Protein AF-A0A0Q5NFA7-F1 (afdb_monomer_lite)

Secondary structure (DSSP, 8-state):
---EEEEEETTEEEEEEHHHHHHHHHHHHHH-HHHHHHHHHHTSBHHHHHHHTT---TT--TT--PBP--HHHHHHHHHHIIIIIHHHHHH-SS-HHHHTTHHHHHHHHHHHS-GGGGGG---GGG-

Structure (mmCIF, N/CA/C/O backbone):
data_AF-A0A0Q5NFA7-F1
#
_entry.id   AF-A0A0Q5NFA7-F1
#
loop_
_atom_site.group_PDB
_atom_site.id
_atom_site.type_symbol
_atom_site.label_atom_id
_atom_site.label_alt_id
_atom_site.label_comp_id
_atom_site.label_asym_id
_atom_site.label_entity_id
_atom_site.label_seq_id
_atom_site.pdbx_PDB_ins_code
_atom_site.Cartn_x
_atom_site.Cartn_y
_atom_site.Cartn_z
_atom_site.occupancy
_atom_site.B_iso_or_equiv
_atom_site.auth_seq_id
_atom_site.auth_comp_id
_atom_site.auth_asym_id
_atom_site.auth_atom_id
_atom_site.pdbx_PDB_model_num
ATOM 1 N N . MET A 1 1 ? -10.967 13.392 -11.010 1.00 56.00 1 MET A N 1
ATOM 2 C CA . MET A 1 1 ? -11.517 12.079 -11.447 1.00 56.00 1 MET A CA 1
ATOM 3 C C . MET A 1 1 ? -10.893 11.088 -10.501 1.00 56.00 1 MET A C 1
ATOM 5 O O . MET A 1 1 ? -9.679 10.953 -10.562 1.00 56.00 1 MET A O 1
ATOM 9 N N . ALA A 1 2 ? -11.678 10.498 -9.599 1.00 69.81 2 ALA A N 1
ATOM 10 C CA . ALA A 1 2 ? -11.130 9.636 -8.558 1.00 69.81 2 ALA A CA 1
ATOM 11 C C . ALA A 1 2 ? -10.393 8.448 -9.192 1.00 69.81 2 ALA A C 1
ATOM 13 O O . ALA A 1 2 ? -10.935 7.765 -10.069 1.00 69.81 2 ALA A O 1
ATOM 14 N N . ARG A 1 3 ? -9.133 8.247 -8.793 1.00 83.12 3 ARG A N 1
ATOM 15 C CA . ARG A 1 3 ? -8.344 7.084 -9.209 1.00 83.12 3 ARG A CA 1
ATOM 16 C C . ARG A 1 3 ? -8.881 5.834 -8.504 1.00 83.12 3 ARG A C 1
ATOM 18 O O . ARG A 1 3 ? -9.482 5.916 -7.435 1.00 83.12 3 ARG A O 1
ATOM 25 N N . ALA A 1 4 ? -8.635 4.668 -9.092 1.00 83.12 4 ALA A N 1
ATOM 26 C CA . ALA A 1 4 ? -8.964 3.380 -8.491 1.00 83.12 4 ALA A CA 1
ATOM 27 C C . ALA A 1 4 ? -7.817 2.389 -8.695 1.00 83.12 4 ALA A C 1
ATOM 29 O O . ALA A 1 4 ? -7.071 2.484 -9.674 1.00 83.12 4 ALA A O 1
ATOM 30 N N . ILE A 1 5 ? -7.694 1.441 -7.770 1.00 81.44 5 ILE A N 1
ATOM 31 C CA . ILE A 1 5 ? -6.827 0.271 -7.894 1.00 81.44 5 ILE A CA 1
ATOM 32 C C . ILE A 1 5 ? -7.713 -0.942 -8.160 1.00 81.44 5 ILE A C 1
ATOM 34 O O . ILE A 1 5 ? -8.716 -1.143 -7.476 1.00 81.44 5 ILE A O 1
ATOM 38 N N . ILE A 1 6 ? -7.341 -1.739 -9.158 1.00 81.31 6 ILE A N 1
ATOM 39 C CA . ILE A 1 6 ? -8.081 -2.930 -9.575 1.00 81.31 6 ILE A CA 1
ATOM 40 C C . ILE A 1 6 ? -7.199 -4.147 -9.304 1.00 81.31 6 ILE A C 1
ATOM 42 O O . ILE A 1 6 ? -6.037 -4.171 -9.712 1.00 81.31 6 ILE A O 1
ATOM 46 N N . PHE A 1 7 ? -7.749 -5.129 -8.597 1.00 79.12 7 PHE A N 1
ATOM 47 C CA . PHE A 1 7 ? -7.120 -6.422 -8.350 1.00 79.12 7 PHE A CA 1
ATOM 48 C C . PHE A 1 7 ? -7.945 -7.536 -8.990 1.00 79.12 7 PHE A C 1
ATOM 50 O O . PHE A 1 7 ? -9.145 -7.622 -8.737 1.00 79.12 7 PHE A O 1
ATOM 57 N N . ASP A 1 8 ? -7.292 -8.438 -9.719 1.00 77.25 8 ASP A N 1
ATOM 58 C CA . ASP A 1 8 ? -7.951 -9.604 -10.308 1.00 77.25 8 ASP A CA 1
ATOM 59 C C . ASP A 1 8 ? -7.854 -10.799 -9.351 1.00 77.25 8 ASP A C 1
ATOM 61 O O . ASP A 1 8 ? -6.764 -11.278 -9.026 1.00 77.25 8 ASP A O 1
ATOM 65 N N . LEU A 1 9 ? -9.001 -11.302 -8.892 1.00 76.44 9 LEU A N 1
ATOM 66 C CA . LEU A 1 9 ? -9.091 -12.444 -7.985 1.00 76.44 9 LEU A CA 1
ATOM 67 C C . LEU A 1 9 ? -10.103 -13.471 -8.505 1.00 76.44 9 LEU A C 1
ATOM 69 O O . LEU A 1 9 ? -11.309 -13.276 -8.378 1.00 76.44 9 LEU A O 1
ATOM 73 N N . ASN A 1 10 ? -9.616 -14.612 -9.008 1.00 76.56 10 ASN A N 1
ATOM 74 C CA . ASN A 1 10 ? -10.450 -15.725 -9.496 1.00 76.56 10 ASN A CA 1
ATOM 75 C C . ASN A 1 10 ? -11.555 -15.261 -10.472 1.00 76.56 10 ASN A C 1
ATOM 77 O O . ASN A 1 10 ? -12.740 -15.498 -10.224 1.00 76.56 10 ASN A O 1
ATOM 81 N N . ASP A 1 11 ? -11.162 -14.567 -11.543 1.00 81.19 11 ASP A N 1
ATOM 82 C CA . ASP A 1 11 ? -12.053 -13.998 -12.570 1.00 81.19 11 ASP A CA 1
ATOM 83 C C . ASP A 1 11 ? -13.028 -12.920 -12.053 1.00 81.19 11 ASP A C 1
ATOM 85 O O . ASP A 1 11 ? -14.084 -12.682 -12.646 1.00 81.19 11 ASP A O 1
ATOM 89 N N . LYS A 1 12 ? -12.701 -12.270 -10.929 1.00 79.81 12 LYS A N 1
ATOM 90 C CA . LYS A 1 12 ? -13.428 -11.107 -10.416 1.00 79.81 12 LYS A CA 1
ATOM 91 C C . LYS A 1 12 ? -12.500 -9.925 -10.214 1.00 79.81 12 LYS A C 1
ATOM 93 O O . LYS A 1 12 ? -11.473 -10.059 -9.552 1.00 79.81 12 LYS A O 1
ATOM 98 N N . ASP A 1 13 ? -12.964 -8.769 -10.660 1.00 83.25 13 ASP A N 1
ATOM 99 C CA . ASP A 1 13 ? -12.303 -7.497 -10.417 1.00 83.25 13 ASP A CA 1
ATOM 100 C C . ASP A 1 13 ? -12.726 -6.986 -9.036 1.00 83.25 13 ASP A C 1
ATOM 102 O O . ASP A 1 13 ? -13.909 -6.746 -8.761 1.00 83.25 13 ASP A O 1
ATOM 106 N N . LEU A 1 14 ? -11.755 -6.829 -8.144 1.00 82.19 14 LEU A N 1
ATOM 107 C CA . LEU A 1 14 ? -11.908 -6.088 -6.904 1.00 82.19 14 LEU A CA 1
ATOM 108 C C . LEU A 1 14 ? -11.391 -4.670 -7.132 1.00 82.19 14 LEU A C 1
ATOM 110 O O . LEU A 1 14 ? -10.184 -4.437 -7.187 1.00 82.19 14 LEU A O 1
ATOM 114 N N . THR A 1 15 ? -12.316 -3.722 -7.222 1.00 84.56 15 THR A N 1
ATOM 115 C CA . THR A 1 15 ? -11.991 -2.299 -7.329 1.00 84.56 15 THR A CA 1
ATOM 116 C C . THR A 1 15 ? -11.994 -1.664 -5.947 1.00 84.56 15 THR A C 1
ATOM 118 O O . THR A 1 15 ? -13.003 -1.705 -5.243 1.00 84.56 15 THR A O 1
ATOM 121 N N . ILE A 1 16 ? -10.872 -1.055 -5.576 1.00 85.94 16 ILE A N 1
ATOM 122 C CA . ILE A 1 16 ? -10.706 -0.272 -4.350 1.00 85.94 16 ILE A CA 1
ATOM 123 C C . ILE A 1 16 ? -10.451 1.180 -4.764 1.00 85.94 16 ILE A C 1
ATOM 125 O O . ILE A 1 16 ? -9.664 1.434 -5.683 1.00 85.94 16 ILE A O 1
ATOM 129 N N . ASP A 1 17 ? -11.117 2.139 -4.121 1.00 88.50 17 ASP A N 1
ATOM 130 C CA . ASP A 1 17 ? -10.813 3.554 -4.334 1.00 88.50 17 ASP A CA 1
ATOM 131 C C . ASP A 1 17 ? -9.371 3.870 -3.899 1.00 88.50 17 ASP A C 1
ATOM 133 O O . ASP A 1 17 ? -8.775 3.211 -3.037 1.00 88.50 17 ASP A O 1
ATOM 137 N N . PHE A 1 18 ? -8.761 4.850 -4.559 1.00 88.38 18 PHE A N 1
ATOM 138 C CA . PHE A 1 18 ? -7.342 5.129 -4.367 1.00 88.38 18 PHE A CA 1
ATOM 139 C C . PHE A 1 18 ? -7.028 5.654 -2.957 1.00 88.38 18 PHE A C 1
ATOM 141 O O . PHE A 1 18 ? -5.971 5.318 -2.413 1.00 88.38 18 PHE A O 1
ATOM 148 N N . GLY A 1 19 ? -7.954 6.396 -2.339 1.00 90.56 19 GLY A N 1
ATOM 149 C CA . GLY A 1 19 ? -7.852 6.856 -0.956 1.00 90.56 19 GLY A CA 1
ATOM 150 C C . GLY A 1 19 ? -7.799 5.700 0.045 1.00 90.56 19 GLY A C 1
ATOM 151 O O . GLY A 1 19 ? -6.899 5.654 0.887 1.00 90.56 19 GLY A O 1
ATOM 152 N N . THR A 1 20 ? -8.684 4.711 -0.087 1.00 90.06 20 THR A N 1
ATOM 153 C CA . THR A 1 20 ? -8.710 3.494 0.737 1.00 90.06 20 THR A CA 1
ATOM 154 C C . THR A 1 20 ? -7.442 2.672 0.557 1.00 90.06 20 THR A C 1
ATOM 156 O O . THR A 1 20 ? -6.840 2.242 1.543 1.00 90.06 20 THR A O 1
ATOM 159 N N . TYR A 1 21 ? -6.981 2.483 -0.684 1.00 91.56 21 TYR A N 1
ATOM 160 C CA . TYR A 1 21 ? -5.700 1.821 -0.933 1.00 91.56 21 TYR A CA 1
ATOM 161 C C . TYR A 1 21 ? -4.554 2.541 -0.209 1.00 91.56 21 TYR A C 1
ATOM 163 O O . TYR A 1 21 ? -3.768 1.918 0.508 1.00 91.56 21 TYR A O 1
ATOM 171 N N . ALA A 1 22 ? -4.479 3.865 -0.336 1.00 92.69 22 ALA A N 1
ATOM 172 C CA . ALA A 1 22 ? -3.444 4.644 0.320 1.00 92.69 22 ALA A CA 1
ATOM 173 C C . ALA A 1 22 ? -3.526 4.601 1.846 1.00 92.69 22 ALA A C 1
ATOM 175 O O . ALA A 1 22 ? -2.489 4.512 2.504 1.00 92.69 22 ALA A O 1
ATOM 176 N N . LEU A 1 23 ? -4.734 4.627 2.408 1.00 93.44 23 LEU A N 1
ATOM 177 C CA . LEU A 1 23 ? -4.975 4.482 3.838 1.00 93.44 23 LEU A CA 1
ATOM 178 C C . LEU A 1 23 ? -4.445 3.138 4.355 1.00 93.44 23 LEU A C 1
ATOM 180 O O . LEU A 1 23 ? -3.740 3.105 5.365 1.00 93.44 23 LEU A O 1
ATOM 184 N N . ILE A 1 24 ? -4.715 2.046 3.632 1.00 93.06 24 ILE A N 1
ATOM 185 C CA . ILE A 1 24 ? -4.236 0.701 3.980 1.00 93.06 24 ILE A CA 1
ATOM 186 C C . ILE A 1 24 ? -2.705 0.647 3.961 1.00 93.06 24 ILE A C 1
ATOM 188 O O . ILE A 1 24 ? -2.096 0.173 4.923 1.00 93.06 24 ILE A O 1
ATOM 192 N N . ILE A 1 25 ? -2.057 1.151 2.905 1.00 94.69 25 ILE A N 1
ATOM 193 C CA . ILE A 1 25 ? -0.589 1.105 2.828 1.00 94.69 25 ILE A CA 1
ATOM 194 C C . ILE A 1 25 ? 0.051 2.064 3.845 1.00 94.69 25 ILE A C 1
ATOM 196 O O . ILE A 1 25 ? 1.082 1.736 4.435 1.00 94.69 25 ILE A O 1
ATOM 200 N N . TYR A 1 26 ? -0.557 3.222 4.1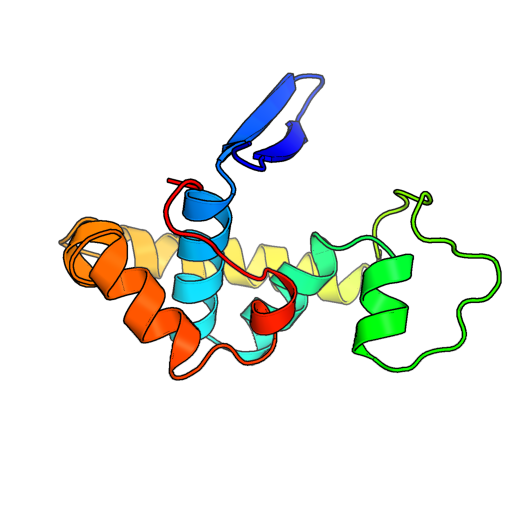14 1.00 95.31 26 TYR A N 1
ATOM 201 C CA . TYR A 1 26 ? -0.089 4.123 5.167 1.00 95.31 26 TYR A CA 1
ATOM 202 C C . TYR A 1 26 ? -0.151 3.458 6.541 1.00 95.31 26 TYR A C 1
ATOM 204 O O . TYR A 1 26 ? 0.820 3.528 7.294 1.00 95.31 26 TYR A O 1
ATOM 212 N N . TYR A 1 27 ? -1.247 2.764 6.850 1.00 95.88 27 TYR A N 1
ATOM 213 C CA . TYR A 1 27 ? -1.359 1.983 8.076 1.00 95.88 27 TYR A CA 1
ATOM 214 C C . TYR A 1 27 ? -0.283 0.890 8.143 1.00 95.88 27 TYR A C 1
ATOM 216 O O . TYR A 1 27 ? 0.432 0.782 9.139 1.00 95.88 27 TYR A O 1
ATOM 224 N N . ALA A 1 28 ? -0.087 0.143 7.052 1.00 96.81 28 ALA A N 1
ATOM 225 C CA . ALA A 1 28 ? 0.956 -0.876 6.960 1.00 96.81 28 ALA A CA 1
ATOM 226 C C . ALA A 1 28 ? 2.356 -0.306 7.233 1.00 96.81 28 ALA A C 1
ATOM 228 O O . ALA A 1 28 ? 3.147 -0.927 7.945 1.00 96.81 28 ALA A O 1
ATOM 229 N N . LYS A 1 29 ? 2.646 0.903 6.733 1.00 96.00 29 LYS A N 1
ATOM 230 C CA . LYS A 1 29 ? 3.895 1.623 7.011 1.00 96.00 29 LYS A CA 1
ATOM 231 C C . LYS A 1 29 ? 4.087 1.890 8.508 1.00 96.00 29 LYS A C 1
ATOM 233 O O . LYS A 1 29 ? 5.212 1.766 8.985 1.00 96.00 29 LYS A O 1
ATOM 238 N N . GLN A 1 30 ? 3.022 2.220 9.246 1.00 94.38 30 GLN A N 1
ATOM 239 C CA . GLN A 1 30 ? 3.099 2.425 10.700 1.00 94.38 30 GLN A CA 1
ATOM 240 C C . GLN A 1 30 ? 3.371 1.122 11.465 1.00 94.38 30 GLN A C 1
ATOM 242 O O . GLN A 1 30 ? 4.047 1.152 12.490 1.00 94.38 30 GLN A O 1
ATOM 247 N N . VAL A 1 31 ? 2.873 -0.017 10.970 1.00 96.62 31 VAL A N 1
ATOM 248 C CA . VAL A 1 31 ? 3.146 -1.339 11.562 1.00 96.62 31 VAL A CA 1
ATOM 249 C C . VAL A 1 31 ? 4.595 -1.757 11.303 1.00 96.62 31 VAL A C 1
ATOM 251 O O . VAL A 1 31 ? 5.310 -2.145 12.227 1.00 96.62 31 VAL A O 1
ATOM 254 N N . ASN A 1 32 ? 5.042 -1.690 10.046 1.00 97.00 32 ASN A N 1
ATOM 255 C CA . ASN A 1 32 ? 6.416 -2.000 9.663 1.00 97.00 32 ASN A CA 1
ATOM 256 C C . ASN A 1 32 ? 6.776 -1.356 8.316 1.00 97.00 32 ASN A C 1
ATOM 258 O O . ASN A 1 32 ? 6.421 -1.868 7.254 1.00 97.00 32 ASN A O 1
ATOM 262 N N . GLU A 1 33 ? 7.542 -0.266 8.348 1.00 95.38 33 GLU A N 1
ATOM 263 C CA . GLU A 1 33 ? 7.885 0.506 7.148 1.00 95.38 33 GLU A CA 1
ATOM 264 C C . GLU A 1 33 ? 8.617 -0.318 6.075 1.00 95.38 33 GLU A C 1
ATOM 266 O O . GLU A 1 33 ? 8.289 -0.222 4.893 1.00 95.38 33 GLU A O 1
ATOM 271 N N . SER A 1 34 ? 9.572 -1.168 6.467 1.00 94.94 34 SER A N 1
ATOM 272 C CA . SER A 1 34 ? 10.371 -1.943 5.508 1.00 94.94 34 SER A CA 1
ATOM 273 C C . SER A 1 34 ? 9.535 -2.992 4.773 1.00 94.94 34 SER A C 1
ATOM 275 O O . SER A 1 34 ? 9.665 -3.141 3.557 1.00 94.94 34 SER A O 1
ATOM 277 N N . LYS A 1 35 ? 8.651 -3.697 5.487 1.00 96.00 35 LYS A N 1
ATOM 278 C CA . LYS A 1 35 ? 7.755 -4.697 4.885 1.00 96.00 35 LYS A CA 1
ATOM 279 C C . LYS A 1 35 ? 6.629 -4.045 4.086 1.00 96.00 35 LYS A C 1
ATOM 281 O O . LYS A 1 35 ? 6.261 -4.550 3.028 1.00 96.00 35 LYS A O 1
ATOM 286 N N . ALA A 1 36 ? 6.131 -2.897 4.543 1.00 95.94 36 ALA A N 1
ATOM 287 C CA . ALA A 1 36 ? 5.140 -2.116 3.814 1.00 95.94 36 ALA A CA 1
ATOM 288 C C . ALA A 1 36 ? 5.683 -1.582 2.482 1.00 95.94 36 ALA A C 1
ATOM 290 O O . ALA A 1 36 ? 4.950 -1.574 1.498 1.00 95.94 36 ALA A O 1
ATOM 291 N N . MET A 1 37 ? 6.964 -1.200 2.420 1.00 94.25 37 MET A N 1
ATOM 292 C CA . MET A 1 37 ? 7.605 -0.812 1.160 1.00 94.25 37 MET A CA 1
ATOM 293 C C . MET A 1 37 ? 7.596 -1.969 0.154 1.00 94.25 37 MET A C 1
ATOM 295 O O . MET A 1 37 ? 7.165 -1.780 -0.976 1.00 94.25 37 MET A O 1
ATOM 299 N N . LYS A 1 38 ? 7.956 -3.187 0.580 1.00 93.69 38 LYS A N 1
ATOM 300 C CA . LYS A 1 38 ? 7.903 -4.382 -0.284 1.00 93.69 38 LYS A CA 1
ATOM 301 C C . LYS A 1 38 ? 6.483 -4.704 -0.744 1.00 93.69 38 LYS A C 1
ATOM 303 O O . LYS A 1 38 ? 6.268 -5.016 -1.908 1.00 93.69 38 LYS A O 1
ATOM 308 N N . LEU A 1 39 ? 5.500 -4.588 0.155 1.00 94.12 39 LEU A N 1
ATOM 309 C CA . LEU A 1 39 ? 4.084 -4.728 -0.200 1.00 94.12 39 LEU A CA 1
ATOM 310 C C . LEU A 1 39 ? 3.663 -3.703 -1.265 1.00 94.12 39 LEU A C 1
ATOM 312 O O . LEU A 1 39 ? 2.969 -4.051 -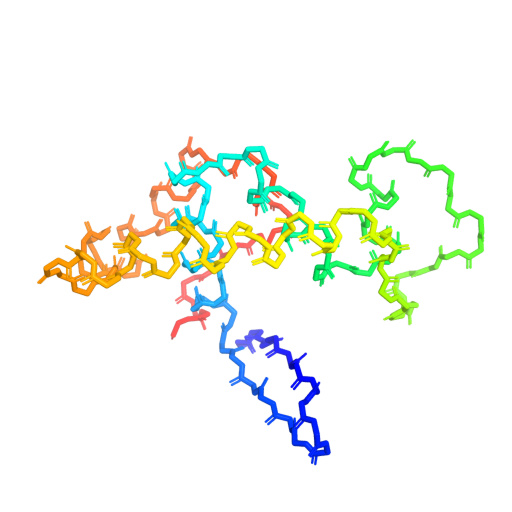2.212 1.00 94.12 39 LEU A O 1
ATOM 316 N N . PHE A 1 40 ? 4.109 -2.457 -1.133 1.00 93.06 40 PHE A N 1
ATOM 317 C CA . PHE A 1 40 ? 3.843 -1.391 -2.094 1.00 93.06 40 PHE A CA 1
ATOM 318 C C . PHE A 1 40 ? 4.560 -1.580 -3.441 1.00 93.06 40 PHE A C 1
ATOM 320 O O . PHE A 1 40 ? 4.037 -1.217 -4.498 1.00 93.06 40 PHE A O 1
ATOM 327 N N . ASP A 1 41 ? 5.766 -2.142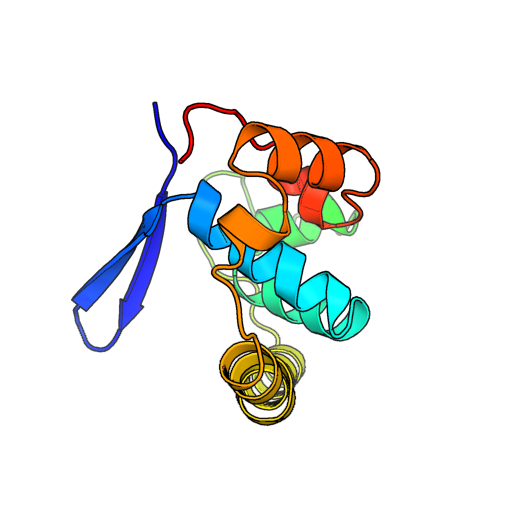 -3.428 1.00 92.19 41 ASP A N 1
ATOM 328 C CA . ASP A 1 41 ? 6.492 -2.503 -4.644 1.00 92.19 41 ASP A CA 1
ATOM 329 C C . ASP A 1 41 ? 5.814 -3.674 -5.366 1.00 92.19 41 ASP A C 1
ATOM 331 O O . ASP A 1 41 ? 5.682 -3.634 -6.587 1.00 92.19 41 ASP A O 1
ATOM 335 N N . ALA A 1 42 ? 5.295 -4.658 -4.624 1.00 89.19 42 ALA A N 1
ATOM 336 C CA . ALA A 1 42 ? 4.587 -5.816 -5.173 1.00 89.19 42 ALA A CA 1
ATOM 337 C C . ALA A 1 42 ? 3.268 -5.458 -5.885 1.00 89.19 42 ALA A C 1
ATOM 339 O O . ALA A 1 42 ? 2.784 -6.233 -6.707 1.00 89.19 42 ALA A O 1
ATOM 340 N N . THR A 1 43 ? 2.685 -4.292 -5.596 1.00 86.44 43 THR A N 1
ATOM 341 C CA . THR A 1 43 ? 1.505 -3.754 -6.296 1.00 86.44 43 THR A CA 1
ATOM 342 C C . THR A 1 43 ? 1.866 -2.739 -7.387 1.00 86.44 43 THR A C 1
ATOM 344 O O . THR A 1 43 ? 0.982 -2.190 -8.045 1.00 86.44 43 THR A O 1
ATOM 347 N N . SER A 1 44 ? 3.157 -2.454 -7.591 1.00 87.75 44 SER A N 1
ATOM 348 C CA . SER A 1 44 ? 3.638 -1.501 -8.592 1.00 87.75 44 SER A CA 1
ATOM 349 C C . SER A 1 44 ? 3.968 -2.198 -9.918 1.00 87.75 44 SER A C 1
ATOM 351 O O . SER A 1 44 ? 4.447 -3.328 -9.958 1.00 87.75 44 SER A O 1
ATOM 353 N N . THR A 1 45 ? 3.792 -1.487 -11.033 1.00 89.25 45 THR A N 1
ATOM 354 C CA . THR A 1 45 ? 4.349 -1.905 -12.333 1.00 89.25 45 THR A CA 1
ATOM 355 C C . THR A 1 45 ? 5.880 -1.903 -12.287 1.00 89.25 45 THR A C 1
ATOM 357 O O . THR A 1 45 ? 6.466 -1.021 -11.644 1.00 89.25 45 THR A O 1
ATOM 360 N N . GLU A 1 46 ? 6.527 -2.758 -13.073 1.00 90.94 46 GLU A N 1
ATOM 361 C CA . GLU A 1 46 ? 7.985 -2.807 -13.228 1.00 90.94 46 GLU A CA 1
ATOM 362 C C . GLU A 1 46 ? 8.568 -1.450 -13.665 1.00 90.94 46 GLU A C 1
ATOM 364 O O . GLU A 1 46 ? 9.603 -1.016 -13.152 1.00 90.94 46 GLU A O 1
ATOM 369 N N . TYR A 1 47 ? 7.871 -0.718 -14.546 1.00 90.69 47 TYR A N 1
ATOM 370 C CA . TYR A 1 47 ? 8.260 0.640 -14.937 1.00 90.69 47 TYR A CA 1
ATOM 371 C C . TYR A 1 47 ? 8.369 1.575 -13.724 1.00 90.69 47 TYR A C 1
ATOM 373 O O . TYR A 1 47 ? 9.425 2.167 -13.481 1.00 90.69 47 TYR A O 1
ATOM 381 N N . ARG A 1 48 ? 7.297 1.689 -12.927 1.00 88.81 48 ARG A N 1
ATOM 382 C CA . ARG A 1 48 ? 7.266 2.539 -11.722 1.00 88.81 48 ARG A CA 1
ATOM 383 C C . ARG A 1 48 ? 8.313 2.127 -10.690 1.00 88.81 48 ARG A C 1
ATOM 385 O O . ARG A 1 48 ? 8.952 3.008 -10.115 1.00 88.81 48 ARG A O 1
ATOM 392 N N . PHE A 1 49 ? 8.520 0.824 -10.490 1.00 91.31 49 PHE A N 1
ATOM 393 C CA . PHE A 1 49 ? 9.571 0.310 -9.611 1.00 91.31 49 PHE A CA 1
ATOM 394 C C . PHE A 1 49 ? 10.953 0.808 -10.060 1.00 91.31 49 PHE A C 1
ATOM 396 O O . PHE A 1 49 ? 11.687 1.428 -9.289 1.00 91.31 49 PHE A O 1
ATOM 403 N N . ARG A 1 50 ? 11.289 0.647 -11.345 1.00 91.75 50 ARG A N 1
ATOM 404 C CA . ARG A 1 50 ? 12.582 1.093 -11.887 1.00 91.75 50 ARG A CA 1
ATOM 405 C C . ARG A 1 50 ? 12.789 2.599 -11.773 1.00 91.75 50 ARG A C 1
ATOM 407 O O . ARG A 1 50 ? 13.895 3.021 -11.447 1.00 91.75 50 ARG A O 1
ATOM 414 N N . ILE A 1 51 ? 11.747 3.404 -11.995 1.00 91.00 51 ILE A N 1
ATOM 415 C CA . ILE A 1 51 ? 11.808 4.859 -11.781 1.00 91.00 51 ILE A CA 1
ATOM 416 C C . ILE A 1 51 ? 12.136 5.182 -10.319 1.00 91.00 51 ILE A C 1
ATOM 418 O O . ILE A 1 51 ? 13.055 5.960 -10.066 1.00 91.00 51 ILE A O 1
ATOM 422 N N . ARG A 1 52 ? 11.427 4.567 -9.364 1.00 89.38 52 ARG A N 1
ATOM 423 C CA . ARG A 1 52 ? 11.614 4.796 -7.921 1.00 89.38 52 ARG A CA 1
ATOM 424 C C . ARG A 1 52 ? 13.040 4.492 -7.465 1.00 89.38 52 ARG A C 1
ATOM 426 O O . ARG A 1 52 ? 13.614 5.272 -6.712 1.00 89.38 52 ARG A O 1
ATOM 433 N N . TYR A 1 53 ? 13.610 3.390 -7.946 1.00 90.94 53 TYR A N 1
ATOM 434 C CA . TYR A 1 53 ? 14.941 2.919 -7.550 1.00 90.94 53 TYR A CA 1
ATOM 435 C C . TYR A 1 53 ? 16.070 3.372 -8.485 1.00 90.94 53 TYR A C 1
ATOM 437 O O . TYR A 1 53 ? 17.200 2.905 -8.350 1.00 90.94 53 TYR A O 1
ATOM 445 N N . ASN A 1 54 ? 15.791 4.286 -9.423 1.00 92.69 54 ASN A N 1
ATOM 446 C CA . ASN A 1 54 ? 16.753 4.779 -10.413 1.00 92.69 54 ASN A CA 1
ATOM 447 C C . ASN A 1 54 ? 17.479 3.642 -11.169 1.00 92.69 54 ASN A C 1
ATOM 449 O O . ASN A 1 54 ? 18.691 3.678 -11.393 1.00 92.69 54 ASN A O 1
ATOM 453 N N . LEU A 1 55 ? 16.727 2.603 -11.538 1.00 92.81 55 LEU A N 1
ATOM 454 C CA . LEU A 1 55 ? 17.220 1.451 -12.287 1.00 92.81 55 LEU A CA 1
ATOM 455 C C . LEU A 1 55 ? 17.072 1.685 -13.802 1.00 92.81 55 LEU A C 1
ATOM 457 O O . LEU A 1 55 ? 16.162 2.396 -14.239 1.00 92.81 55 LEU A O 1
ATOM 461 N N . PRO A 1 56 ? 17.913 1.055 -14.647 1.00 94.56 56 PRO A N 1
ATOM 462 C CA . PRO A 1 56 ? 17.752 1.121 -16.098 1.00 94.56 56 PRO A CA 1
ATOM 463 C C . PRO A 1 56 ? 16.366 0.633 -16.528 1.00 94.56 56 PRO A C 1
ATOM 465 O O . PRO A 1 56 ? 15.907 -0.395 -16.042 1.00 94.56 56 PRO A O 1
ATOM 468 N N . LYS A 1 57 ? 15.709 1.321 -17.467 1.00 89.12 57 LYS A N 1
ATOM 469 C CA . LYS A 1 57 ? 14.332 0.990 -17.883 1.00 89.12 57 LYS A CA 1
ATOM 470 C C . LYS A 1 57 ? 14.224 -0.251 -18.776 1.00 89.12 57 LYS A C 1
ATOM 472 O O . LYS A 1 57 ? 13.162 -0.833 -18.830 1.00 89.12 57 LYS A O 1
ATOM 477 N N . VAL A 1 58 ? 15.290 -0.654 -19.475 1.00 87.56 58 VAL A N 1
ATOM 478 C CA . VAL A 1 58 ? 15.377 -1.892 -20.295 1.00 87.56 58 VAL A CA 1
ATOM 479 C C . VAL A 1 58 ? 14.108 -2.204 -21.118 1.00 87.56 58 VAL A C 1
ATOM 481 O O . VAL A 1 58 ? 13.590 -3.312 -21.086 1.00 87.56 58 VAL A O 1
ATOM 484 N N . GLY A 1 59 ? 13.586 -1.222 -21.857 1.00 85.62 59 GLY A N 1
ATOM 485 C CA . GLY A 1 59 ? 12.404 -1.411 -22.711 1.00 85.62 59 GLY A CA 1
ATOM 486 C C . GLY A 1 59 ? 11.048 -1.243 -22.016 1.00 85.62 59 GLY A C 1
ATOM 487 O O . GLY A 1 59 ? 10.038 -1.227 -22.708 1.00 85.62 59 GLY A O 1
ATOM 488 N N . PHE A 1 60 ? 11.014 -1.038 -20.697 1.00 87.06 60 PHE A N 1
ATOM 489 C CA . PHE A 1 60 ? 9.800 -0.674 -19.971 1.00 87.06 60 PHE A CA 1
ATOM 490 C C . PHE A 1 60 ? 9.452 0.806 -20.162 1.00 87.06 60 PHE A C 1
ATOM 492 O O . PHE A 1 60 ? 10.294 1.699 -19.993 1.00 87.06 60 PHE A O 1
ATOM 499 N N . THR A 1 61 ? 8.188 1.056 -20.477 1.00 88.81 61 THR A N 1
ATOM 500 C CA . THR A 1 61 ? 7.583 2.372 -20.702 1.00 88.81 61 THR A CA 1
ATOM 501 C C . THR A 1 61 ? 6.408 2.586 -19.748 1.00 88.81 61 THR A C 1
ATOM 503 O O . THR A 1 61 ? 6.001 1.674 -19.035 1.00 88.81 61 THR A O 1
ATOM 506 N N . GLU A 1 62 ? 5.887 3.810 -19.683 1.00 84.75 62 GLU A N 1
ATOM 507 C CA . GLU A 1 62 ? 4.817 4.172 -18.742 1.00 84.75 62 GLU A CA 1
ATOM 508 C C . GLU A 1 62 ? 3.492 3.436 -18.994 1.00 84.75 62 GLU A C 1
ATOM 510 O O . GLU A 1 62 ? 2.732 3.203 -18.060 1.00 84.75 62 GLU A O 1
ATOM 515 N N . ASP A 1 63 ? 3.245 3.043 -20.240 1.00 85.56 63 ASP A N 1
ATOM 516 C CA . ASP A 1 63 ? 2.099 2.253 -20.692 1.00 85.56 63 ASP A CA 1
ATOM 517 C C . ASP A 1 63 ? 2.293 0.737 -20.519 1.00 85.56 63 ASP A C 1
ATOM 519 O O . ASP A 1 63 ? 1.398 -0.041 -20.847 1.00 85.56 63 ASP A O 1
ATOM 523 N N . ASN A 1 64 ? 3.442 0.293 -20.000 1.00 82.12 64 ASN A N 1
ATOM 524 C CA . ASN A 1 64 ? 3.641 -1.106 -19.653 1.00 82.12 64 ASN A CA 1
ATOM 525 C C . ASN A 1 64 ? 3.087 -1.400 -18.249 1.00 82.12 64 ASN A C 1
ATOM 527 O O . ASN A 1 64 ? 3.568 -0.877 -17.243 1.00 82.12 64 ASN A O 1
ATOM 531 N N . TYR A 1 65 ? 2.082 -2.275 -18.200 1.00 81.00 65 TYR A N 1
ATOM 532 C CA . TYR A 1 65 ? 1.371 -2.661 -16.979 1.00 81.00 65 TYR A CA 1
ATOM 533 C C . TYR A 1 65 ? 1.898 -3.954 -16.342 1.00 81.00 65 TYR A C 1
ATOM 535 O O . TYR A 1 65 ? 1.260 -4.486 -15.435 1.00 81.00 65 TYR A O 1
ATOM 543 N N . ASP A 1 66 ? 3.053 -4.461 -16.787 1.00 85.69 66 ASP A N 1
ATOM 544 C CA . ASP A 1 66 ? 3.642 -5.660 -16.194 1.00 85.69 66 ASP A CA 1
ATOM 545 C C . ASP A 1 66 ? 3.990 -5.387 -14.727 1.00 85.69 66 ASP A C 1
ATOM 547 O O . ASP A 1 66 ? 4.655 -4.401 -14.391 1.00 85.69 66 ASP A O 1
ATOM 551 N N . ALA A 1 67 ? 3.516 -6.259 -13.841 1.00 84.25 67 ALA A N 1
ATOM 552 C CA . ALA A 1 67 ? 3.776 -6.149 -12.414 1.00 84.25 67 ALA A CA 1
ATOM 553 C C . ALA A 1 67 ? 5.262 -6.380 -12.108 1.00 84.25 67 ALA A C 1
ATOM 555 O O . ALA A 1 67 ? 5.903 -7.265 -12.684 1.00 84.25 6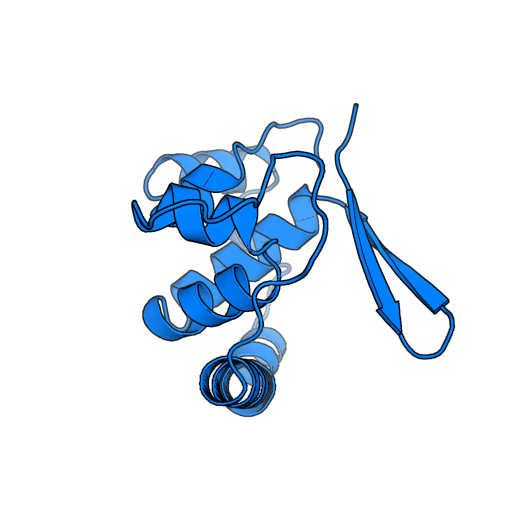7 ALA 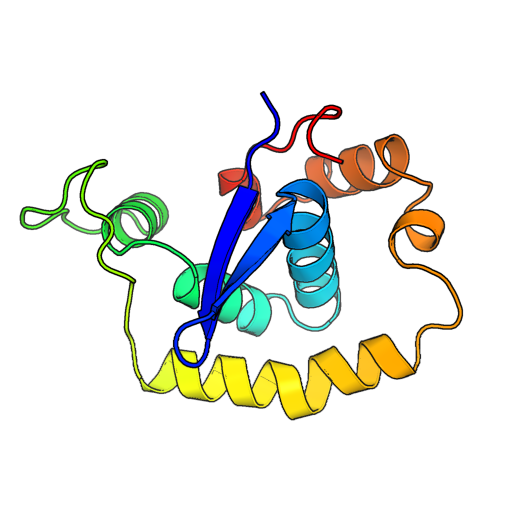A O 1
ATOM 556 N N . HIS A 1 68 ? 5.796 -5.625 -11.150 1.00 88.00 68 HIS A N 1
ATOM 557 C CA . HIS A 1 68 ? 7.076 -5.961 -10.545 1.00 88.00 68 HIS A CA 1
ATOM 558 C C . HIS A 1 68 ? 6.943 -7.287 -9.782 1.00 88.00 68 HIS A C 1
ATOM 560 O O . HIS A 1 68 ? 6.125 -7.405 -8.870 1.00 88.00 68 HIS A O 1
ATOM 566 N N . PHE A 1 69 ? 7.731 -8.302 -10.153 1.00 85.19 69 PHE A N 1
ATOM 567 C CA . PHE A 1 69 ? 7.583 -9.650 -9.601 1.00 85.19 69 PHE A CA 1
ATOM 568 C C . PHE A 1 69 ? 8.906 -10.219 -9.079 1.00 85.19 69 PHE A C 1
ATOM 570 O O . PHE A 1 69 ? 9.686 -10.827 -9.815 1.00 85.19 69 PHE A O 1
ATOM 577 N N . ILE A 1 70 ? 9.127 -10.099 -7.768 1.00 89.50 70 ILE A N 1
ATOM 578 C CA . ILE A 1 70 ? 10.189 -10.811 -7.050 1.00 89.50 70 ILE A CA 1
ATOM 579 C C . ILE A 1 70 ? 9.541 -11.781 -6.062 1.00 89.50 70 ILE A C 1
ATOM 581 O O . ILE A 1 70 ? 8.996 -11.386 -5.034 1.00 89.50 70 ILE A O 1
ATOM 585 N N . ARG A 1 71 ? 9.628 -13.088 -6.348 1.00 90.31 71 ARG A N 1
ATOM 586 C CA . ARG A 1 71 ? 8.952 -14.139 -5.561 1.00 90.31 71 ARG A CA 1
ATOM 587 C C . ARG A 1 71 ? 9.234 -14.050 -4.058 1.00 90.31 71 ARG A C 1
ATOM 589 O O . ARG A 1 71 ? 8.320 -14.252 -3.266 1.00 90.31 71 ARG A O 1
ATOM 596 N N . SER A 1 72 ? 10.482 -13.804 -3.657 1.00 91.69 72 SER A N 1
ATOM 597 C CA . SER A 1 72 ? 10.844 -13.713 -2.236 1.00 91.69 72 SER A CA 1
ATOM 598 C C . SER A 1 72 ? 10.177 -12.528 -1.542 1.00 91.69 72 SER A C 1
ATOM 600 O O . SER A 1 72 ? 9.719 -12.681 -0.416 1.00 91.69 72 SER A O 1
ATOM 602 N N . GLU A 1 73 ? 10.081 -11.384 -2.219 1.00 91.06 73 GLU A N 1
ATOM 603 C CA . GLU A 1 73 ? 9.434 -10.187 -1.678 1.00 91.06 73 GLU A CA 1
ATOM 604 C C . GLU A 1 73 ? 7.922 -10.374 -1.603 1.00 91.06 73 GLU A C 1
ATOM 606 O O . GLU A 1 73 ? 7.335 -10.077 -0.573 1.00 91.06 73 GLU A O 1
ATOM 611 N N . ILE A 1 74 ? 7.308 -10.996 -2.615 1.00 90.94 74 ILE A N 1
ATOM 612 C CA . ILE A 1 74 ? 5.880 -11.345 -2.595 1.00 90.94 74 ILE A CA 1
ATOM 613 C C . ILE A 1 74 ? 5.554 -12.276 -1.422 1.00 90.94 74 ILE A C 1
ATOM 615 O O . ILE A 1 74 ? 4.595 -12.041 -0.691 1.00 90.94 74 ILE A O 1
ATOM 619 N N . MET A 1 75 ? 6.358 -13.322 -1.201 1.00 93.50 75 MET A N 1
ATOM 620 C CA . MET A 1 75 ? 6.159 -14.235 -0.069 1.00 93.50 75 MET A CA 1
ATOM 621 C C . MET A 1 75 ? 6.318 -13.527 1.280 1.00 93.50 75 MET A C 1
ATOM 623 O O . MET A 1 75 ? 5.592 -13.833 2.227 1.00 93.50 75 MET A O 1
ATOM 627 N N . GLU A 1 76 ? 7.250 -12.579 1.377 1.00 94.31 76 GLU A N 1
ATOM 628 C CA . GLU A 1 76 ? 7.424 -11.760 2.574 1.00 94.31 76 GLU A CA 1
ATOM 629 C C . GLU A 1 76 ? 6.239 -10.812 2.786 1.00 94.31 76 GLU A C 1
ATOM 631 O O . GLU A 1 76 ? 5.760 -10.701 3.911 1.00 94.31 76 GLU A O 1
ATOM 636 N N . SER A 1 77 ? 5.711 -10.199 1.725 1.00 94.88 77 SER A N 1
ATOM 637 C CA . SER A 1 77 ? 4.509 -9.364 1.776 1.00 94.88 77 SER A CA 1
ATOM 638 C C . SER A 1 77 ? 3.274 -10.157 2.202 1.00 94.88 77 SER A C 1
ATOM 640 O O . SER A 1 77 ? 2.531 -9.683 3.055 1.00 94.88 77 SER A O 1
ATOM 642 N N . ILE A 1 78 ? 3.080 -11.377 1.690 1.00 94.38 78 ILE A N 1
ATOM 643 C CA . ILE A 1 78 ? 2.004 -12.281 2.139 1.00 94.38 78 ILE A CA 1
ATOM 644 C C . ILE A 1 78 ? 2.171 -12.595 3.630 1.00 94.38 78 ILE A C 1
ATOM 646 O O . ILE A 1 78 ? 1.245 -12.421 4.415 1.00 94.38 78 ILE A O 1
ATOM 650 N N . THR A 1 79 ? 3.383 -12.976 4.044 1.00 96.94 79 THR A N 1
ATOM 651 C CA . THR A 1 79 ? 3.685 -13.282 5.452 1.00 96.94 79 THR A CA 1
ATOM 652 C C . THR A 1 79 ? 3.433 -12.076 6.361 1.00 96.94 79 THR A C 1
ATOM 654 O O . THR A 1 79 ? 2.910 -12.229 7.462 1.00 96.94 79 THR A O 1
ATOM 657 N N . PHE A 1 80 ? 3.799 -10.876 5.907 1.00 97.69 80 PHE A N 1
ATOM 658 C CA . PHE A 1 80 ? 3.545 -9.620 6.606 1.00 97.69 80 PHE A CA 1
ATOM 659 C C . PHE A 1 80 ? 2.045 -9.340 6.741 1.00 97.69 80 PHE A C 1
ATOM 661 O O . PHE A 1 80 ? 1.592 -8.981 7.828 1.00 97.69 80 PHE A O 1
ATOM 668 N N . ILE A 1 81 ? 1.268 -9.537 5.670 1.00 96.56 81 ILE A N 1
ATOM 669 C CA . ILE A 1 81 ? -0.189 -9.371 5.698 1.00 96.56 81 ILE A CA 1
ATOM 670 C C . ILE A 1 81 ? -0.812 -10.299 6.748 1.00 96.56 81 ILE A C 1
ATOM 672 O O . ILE A 1 81 ? -1.534 -9.824 7.626 1.00 96.56 81 ILE A O 1
ATOM 676 N N . ASP A 1 82 ? -0.490 -11.591 6.691 1.00 97.69 82 ASP A N 1
ATOM 677 C CA . ASP A 1 82 ? -1.135 -12.618 7.515 1.00 97.69 82 ASP A CA 1
ATOM 678 C C . ASP A 1 82 ? -0.748 -12.527 8.996 1.00 97.69 82 ASP A C 1
ATOM 680 O O . ASP A 1 82 ? -1.596 -12.678 9.877 1.00 97.69 82 ASP A O 1
ATOM 684 N N . ASN A 1 83 ? 0.532 -12.276 9.284 1.00 97.94 83 ASN A N 1
ATOM 685 C CA . ASN A 1 83 ? 1.059 -12.392 10.646 1.00 97.94 83 ASN A CA 1
ATOM 686 C C . ASN A 1 83 ? 1.152 -11.061 11.394 1.00 97.94 83 ASN A C 1
ATOM 688 O O . ASN A 1 83 ? 1.234 -11.065 12.621 1.00 97.94 83 ASN A O 1
ATOM 692 N N . GLU A 1 84 ? 1.171 -9.931 10.687 1.00 97.62 84 GLU A N 1
ATOM 693 C CA . GLU A 1 84 ? 1.330 -8.612 11.301 1.00 97.62 84 GLU A CA 1
ATOM 694 C C . GLU A 1 84 ? 0.170 -7.688 10.933 1.00 97.62 84 GLU A C 1
ATOM 696 O O . GLU A 1 84 ? -0.511 -7.204 11.834 1.00 97.62 84 GLU A O 1
ATOM 701 N N . LEU A 1 85 ? -0.109 -7.458 9.647 1.00 96.25 85 LEU A N 1
ATOM 702 C CA . LEU A 1 85 ? -1.072 -6.432 9.239 1.00 96.25 85 LEU A CA 1
ATOM 703 C C . LEU A 1 85 ? -2.512 -6.766 9.652 1.00 96.25 85 LEU A C 1
ATOM 705 O O . LEU A 1 85 ? -3.147 -5.958 10.326 1.00 96.25 85 LEU A O 1
ATOM 709 N N . ILE A 1 86 ? -3.019 -7.950 9.288 1.00 95.94 86 ILE A N 1
ATOM 710 C CA . ILE A 1 86 ? -4.380 -8.386 9.636 1.00 95.94 86 ILE A CA 1
ATOM 711 C C . ILE A 1 86 ? -4.567 -8.458 11.163 1.00 95.94 86 ILE A C 1
ATOM 713 O O . ILE A 1 86 ? -5.556 -7.914 11.656 1.00 95.94 86 ILE A O 1
ATOM 717 N N . PRO A 1 87 ? -3.649 -9.058 11.950 1.00 97.56 87 PRO A N 1
ATOM 718 C CA . PRO A 1 87 ? -3.765 -9.050 13.407 1.00 97.56 87 PRO A CA 1
ATOM 719 C C . PRO A 1 87 ? -3.786 -7.648 14.023 1.00 97.56 87 PRO A C 1
ATOM 721 O O . PRO A 1 87 ? -4.599 -7.404 14.912 1.00 97.56 87 PRO A O 1
ATOM 724 N N . ASN A 1 88 ? -2.945 -6.722 13.542 1.00 96.69 88 ASN A N 1
ATOM 725 C CA . ASN A 1 88 ? -2.952 -5.337 14.021 1.00 96.69 88 ASN A CA 1
ATOM 726 C C . ASN A 1 88 ? -4.282 -4.646 13.681 1.00 96.69 88 ASN A C 1
ATOM 728 O O . ASN A 1 88 ? -4.903 -4.081 14.578 1.00 96.69 88 ASN A O 1
ATOM 732 N N . LEU A 1 89 ? -4.783 -4.790 12.448 1.00 94.25 89 LEU A N 1
ATOM 733 C CA . LEU A 1 89 ? -6.091 -4.258 12.041 1.00 94.25 89 LEU A CA 1
ATOM 734 C C . LEU A 1 89 ? -7.238 -4.804 12.899 1.00 94.25 89 LEU A C 1
ATOM 736 O O . LEU A 1 89 ? -8.081 -4.041 13.354 1.00 94.25 89 LEU A O 1
ATOM 740 N N . ASN A 1 90 ? -7.250 -6.109 13.177 1.00 94.44 90 ASN A N 1
ATOM 741 C CA . ASN A 1 90 ? -8.267 -6.734 14.029 1.00 94.44 90 ASN A CA 1
ATOM 742 C C . ASN A 1 90 ? -8.195 -6.275 15.495 1.00 94.44 90 ASN A C 1
ATOM 744 O O . ASN A 1 90 ? -9.149 -6.482 16.245 1.00 94.44 90 ASN A O 1
ATOM 748 N N . SER A 1 91 ? -7.068 -5.694 15.914 1.00 94.50 91 SER A N 1
ATOM 749 C CA . SER A 1 91 ? -6.890 -5.120 17.249 1.00 94.50 91 SER A CA 1
ATOM 750 C C . SER A 1 91 ? -7.249 -3.634 17.331 1.00 94.50 91 SER A C 1
ATOM 752 O O . SER A 1 91 ? -7.334 -3.094 18.435 1.00 94.50 91 SER A O 1
ATOM 754 N N . GLU A 1 92 ? -7.482 -2.968 16.194 1.00 93.56 92 GLU A N 1
ATOM 755 C CA . GLU A 1 92 ? -7.925 -1.576 16.178 1.00 93.56 92 GLU A CA 1
ATOM 756 C C . GLU A 1 92 ? -9.350 -1.465 16.723 1.00 93.56 92 GLU A C 1
ATOM 758 O O . GLU A 1 92 ? -10.266 -2.185 16.324 1.00 93.56 92 GLU A O 1
ATOM 763 N N . THR A 1 93 ? -9.550 -0.527 17.645 1.00 93.19 93 THR A N 1
ATOM 764 C CA . THR A 1 93 ? -10.865 -0.253 18.243 1.00 93.19 93 THR A CA 1
ATOM 765 C C . THR A 1 93 ? -11.643 0.822 17.493 1.00 93.19 93 THR A C 1
ATOM 767 O O . THR A 1 93 ? -12.825 1.032 17.761 1.00 93.19 93 THR A O 1
ATOM 770 N N . GLU A 1 94 ? -10.978 1.528 16.581 1.00 92.38 94 GLU A N 1
ATOM 771 C CA . GLU A 1 94 ? -11.535 2.626 15.805 1.00 92.38 94 GLU A CA 1
ATOM 772 C C . GLU A 1 94 ? -11.362 2.373 14.309 1.00 92.38 94 GLU A C 1
ATOM 774 O O . GLU A 1 94 ? -10.406 1.741 13.865 1.00 92.38 94 GLU A O 1
ATOM 779 N N . ASP A 1 95 ? -12.292 2.919 13.529 1.00 91.12 95 ASP A N 1
ATOM 780 C CA . ASP A 1 95 ? -12.126 3.037 12.086 1.00 91.12 95 ASP A CA 1
ATOM 781 C C . ASP A 1 95 ? -10.848 3.835 11.767 1.00 91.12 95 ASP A C 1
ATOM 783 O O . ASP A 1 95 ? -10.612 4.892 12.357 1.00 91.12 95 ASP A O 1
ATOM 787 N N . LEU A 1 96 ? -10.024 3.341 10.837 1.00 92.44 96 LEU A N 1
ATOM 788 C CA . LEU A 1 96 ? -8.715 3.937 10.544 1.00 92.44 96 LEU A CA 1
ATOM 789 C C . LEU A 1 96 ? -8.815 5.389 10.085 1.00 92.44 96 LEU A C 1
ATOM 791 O O . LEU A 1 96 ? -7.998 6.226 10.467 1.00 92.44 96 LEU A O 1
ATOM 795 N N . LEU A 1 97 ? -9.820 5.703 9.272 1.00 91.62 97 LEU A N 1
ATOM 796 C CA . LEU A 1 97 ? -9.995 7.053 8.771 1.00 91.62 97 LEU A CA 1
ATOM 797 C C . LEU A 1 97 ? -10.378 7.995 9.919 1.00 91.62 97 LEU A C 1
ATOM 799 O O . LEU A 1 97 ? -9.832 9.093 10.021 1.00 91.62 97 LEU A O 1
ATOM 803 N N . LYS A 1 98 ? -11.233 7.549 10.849 1.00 93.38 98 LYS A N 1
ATOM 804 C CA . LYS A 1 98 ? -11.518 8.294 12.092 1.00 93.38 98 LYS A CA 1
ATOM 805 C C . LYS A 1 98 ? -10.282 8.457 12.973 1.00 93.38 98 LYS A C 1
ATOM 807 O O . LYS A 1 98 ? -10.029 9.576 13.418 1.00 93.38 98 LYS A O 1
ATOM 812 N N . LYS A 1 99 ? -9.493 7.395 13.160 1.00 93.69 99 LYS A N 1
ATOM 813 C CA . LYS A 1 99 ? -8.225 7.416 13.910 1.00 93.69 99 LYS A CA 1
ATOM 814 C C . LYS A 1 99 ? -7.275 8.494 13.388 1.00 93.69 99 LYS A C 1
ATOM 816 O O . LYS A 1 99 ? -6.573 9.135 14.167 1.00 93.69 99 LYS A O 1
ATOM 821 N N . TYR A 1 100 ? -7.273 8.730 12.077 1.00 94.31 100 TYR A N 1
ATOM 822 C CA . TYR A 1 100 ? -6.445 9.759 11.450 1.00 94.31 100 TYR A CA 1
ATOM 823 C C . TYR A 1 100 ? -7.116 11.132 11.302 1.00 94.31 100 TYR A C 1
ATOM 825 O O . TYR A 1 100 ? -6.498 12.046 10.759 1.00 94.31 100 TYR A O 1
ATOM 833 N N . GLY A 1 101 ? -8.321 11.328 11.844 1.00 93.62 101 GLY A N 1
ATOM 834 C CA . GLY A 1 101 ? -9.015 12.618 11.837 1.00 93.62 101 GLY A CA 1
ATOM 835 C C . GLY A 1 101 ? -9.826 12.897 10.567 1.00 93.62 101 GLY A C 1
ATOM 836 O O . GLY A 1 101 ? -9.985 14.057 10.190 1.00 93.62 101 GLY A O 1
ATOM 837 N N . GLY A 1 102 ? -10.336 11.857 9.903 1.00 92.81 102 GLY A N 1
ATOM 838 C CA . GLY A 1 102 ? -11.048 11.962 8.625 1.00 92.81 102 GLY A CA 1
ATOM 839 C C . GLY A 1 102 ? -10.103 12.144 7.432 1.00 92.81 102 GLY A C 1
ATOM 840 O O . GLY A 1 102 ? -8.884 12.105 7.590 1.00 92.81 102 GLY A O 1
ATOM 841 N N . ASN A 1 103 ? -10.661 12.387 6.241 1.00 91.38 103 ASN A N 1
ATOM 842 C CA . ASN A 1 103 ? -9.890 12.550 4.995 1.00 91.38 103 ASN A CA 1
ATOM 843 C C . ASN A 1 103 ? -8.809 13.629 5.120 1.00 91.38 103 ASN A C 1
ATOM 845 O O . ASN A 1 103 ? -7.632 13.366 4.883 1.00 91.38 103 ASN A O 1
ATOM 849 N N . SER A 1 104 ? -9.184 14.832 5.562 1.00 91.69 104 SER A N 1
ATOM 850 C CA . SER A 1 104 ? -8.251 15.957 5.659 1.00 91.69 104 SER A CA 1
ATOM 851 C C . SER A 1 104 ? -7.167 15.714 6.723 1.00 91.69 104 SER A C 1
ATOM 853 O O . SER A 1 104 ? -6.011 16.090 6.528 1.00 91.69 104 SER A O 1
ATOM 855 N N . GLY A 1 105 ? -7.510 15.041 7.830 1.00 93.69 105 GLY A N 1
ATOM 856 C CA . GLY A 1 105 ? -6.547 14.653 8.864 1.00 93.69 105 GLY A CA 1
ATOM 857 C C . GLY A 1 105 ? -5.554 13.598 8.372 1.00 93.69 105 GLY A C 1
ATOM 858 O O . GLY A 1 105 ? -4.345 13.747 8.568 1.00 93.69 105 GLY A O 1
ATOM 859 N N . PHE A 1 106 ? -6.043 12.580 7.662 1.00 94.06 106 PHE A N 1
ATOM 860 C CA . PHE A 1 106 ? -5.205 11.572 7.023 1.00 94.06 106 PHE A CA 1
ATOM 861 C C . PHE A 1 106 ? -4.256 12.196 5.995 1.00 94.06 106 PHE A C 1
ATOM 863 O O . PHE A 1 106 ? -3.052 11.950 6.054 1.00 94.06 106 PHE A O 1
ATOM 870 N N . LEU A 1 107 ? -4.761 13.058 5.108 1.00 93.31 107 LEU A N 1
ATOM 871 C CA . LEU A 1 107 ? -3.943 13.743 4.105 1.00 93.31 107 LEU A CA 1
ATOM 872 C C . LEU A 1 107 ? -2.839 14.580 4.754 1.00 93.31 107 LEU A C 1
ATOM 874 O O . LEU A 1 107 ? -1.685 14.493 4.339 1.00 93.31 107 LEU A O 1
ATOM 878 N N . ALA A 1 108 ? -3.149 15.329 5.816 1.00 93.00 108 ALA A N 1
ATOM 879 C CA . ALA A 1 108 ? -2.141 16.077 6.563 1.00 93.00 108 ALA A CA 1
ATOM 880 C C . ALA A 1 108 ? -1.042 15.159 7.135 1.00 93.00 108 ALA A C 1
ATOM 882 O O . ALA A 1 108 ? 0.146 15.467 7.028 1.00 93.00 108 ALA A O 1
ATOM 883 N N . GLN A 1 109 ? -1.412 14.009 7.705 1.00 92.12 109 GLN A N 1
ATOM 884 C CA . GLN A 1 109 ? -0.447 13.034 8.226 1.00 92.12 109 GLN A CA 1
ATOM 885 C C . GLN A 1 109 ? 0.393 12.379 7.120 1.00 92.12 109 GLN A C 1
ATOM 887 O O . GLN A 1 109 ? 1.609 12.230 7.278 1.00 92.12 109 GLN A O 1
ATOM 892 N N . TYR A 1 110 ? -0.231 12.031 5.994 1.00 92.31 110 TYR A N 1
ATOM 893 C CA . TYR A 1 110 ? 0.438 11.518 4.802 1.00 92.31 110 TYR A CA 1
ATOM 894 C C . TYR A 1 110 ? 1.482 12.514 4.278 1.00 92.31 110 TYR A C 1
ATOM 896 O O . TYR A 1 110 ? 2.638 12.140 4.083 1.00 92.31 110 TYR A O 1
ATOM 904 N N . TYR A 1 111 ? 1.118 13.790 4.127 1.00 91.69 111 TYR A N 1
ATOM 905 C CA . TYR A 1 111 ? 2.012 14.816 3.586 1.00 91.69 111 TYR A CA 1
ATOM 906 C C . TYR A 1 111 ? 3.161 15.201 4.524 1.00 91.69 111 TYR A C 1
ATOM 908 O O . TYR A 1 111 ? 4.220 15.612 4.050 1.00 91.69 111 TYR A O 1
ATOM 916 N N . ASN A 1 112 ? 3.002 15.016 5.837 1.00 91.81 112 ASN A N 1
ATOM 917 C CA . ASN A 1 112 ? 4.073 15.260 6.804 1.00 91.81 112 ASN A CA 1
ATOM 918 C C . ASN A 1 112 ? 5.178 14.193 6.765 1.00 91.81 112 ASN A C 1
ATOM 920 O O . ASN A 1 112 ? 6.335 14.494 7.057 1.00 91.81 112 ASN A O 1
ATOM 924 N N . SER A 1 113 ? 4.843 12.944 6.431 1.00 88.06 113 SER A N 1
ATOM 925 C CA . SER A 1 113 ? 5.819 11.852 6.338 1.00 88.06 113 SER A CA 1
ATOM 926 C C . SER A 1 113 ? 5.406 10.829 5.276 1.00 88.06 113 SER A C 1
ATOM 928 O O . SER A 1 113 ? 5.010 9.701 5.602 1.00 88.06 113 SER A O 1
ATOM 930 N N . PRO A 1 114 ? 5.509 11.182 3.983 1.00 87.38 114 PRO A N 1
ATOM 931 C CA . PRO A 1 114 ? 5.041 10.305 2.917 1.00 87.38 114 PRO A CA 1
ATOM 932 C C . PRO A 1 114 ? 5.991 9.112 2.729 1.00 87.38 114 PRO A C 1
ATOM 934 O O . PRO A 1 114 ? 5.553 7.969 2.602 1.00 87.38 114 PRO A O 1
ATOM 937 N N . GLY A 1 115 ? 7.310 9.316 2.823 1.00 89.88 115 GLY A N 1
ATOM 938 C CA . GLY A 1 115 ? 8.297 8.266 2.537 1.00 89.88 115 GLY A CA 1
ATOM 939 C C . GLY A 1 115 ? 8.109 7.711 1.121 1.00 89.88 115 GLY A C 1
ATOM 940 O O . GLY A 1 115 ? 7.914 8.482 0.182 1.00 89.88 115 GLY A O 1
ATOM 941 N N . PHE A 1 116 ? 8.095 6.384 0.964 1.00 90.44 116 PHE A N 1
ATOM 942 C CA . PHE A 1 116 ? 7.846 5.743 -0.336 1.00 90.44 116 PHE A CA 1
ATOM 943 C C . PHE A 1 116 ? 6.437 6.011 -0.902 1.00 90.44 116 PHE A C 1
ATOM 945 O O . PHE A 1 116 ? 6.226 5.878 -2.109 1.00 90.44 116 PHE A O 1
ATOM 952 N N . LEU A 1 117 ? 5.489 6.453 -0.067 1.00 90.81 117 LEU A N 1
ATOM 953 C CA . LEU A 1 117 ? 4.119 6.751 -0.488 1.00 90.81 117 LEU A CA 1
ATOM 954 C C . LEU A 1 117 ? 3.985 8.064 -1.251 1.00 90.81 117 LEU A C 1
ATOM 956 O O . LEU A 1 117 ? 2.954 8.258 -1.881 1.00 90.81 117 LEU A O 1
ATOM 960 N N . ILE A 1 118 ? 5.014 8.923 -1.282 1.00 89.25 118 ILE A N 1
ATOM 961 C CA . ILE A 1 118 ? 5.005 10.158 -2.092 1.00 89.25 118 ILE A CA 1
ATOM 962 C C . ILE A 1 118 ? 4.650 9.869 -3.562 1.00 89.25 118 ILE A C 1
ATOM 964 O O . ILE A 1 118 ? 4.044 10.697 -4.235 1.00 89.25 118 ILE A O 1
ATOM 968 N N . ALA A 1 119 ? 4.972 8.661 -4.043 1.00 84.44 119 ALA A N 1
ATOM 969 C CA . ALA A 1 119 ? 4.658 8.193 -5.387 1.00 84.44 119 ALA A CA 1
ATOM 970 C C . ALA A 1 119 ? 3.148 8.069 -5.676 1.00 84.44 119 ALA A C 1
ATOM 972 O O . ALA A 1 119 ? 2.776 7.912 -6.837 1.00 84.44 119 ALA A O 1
ATOM 973 N N . LEU A 1 120 ? 2.288 8.110 -4.653 1.00 86.19 120 LEU A N 1
ATOM 974 C CA . LEU A 1 120 ? 0.836 8.085 -4.819 1.00 86.19 120 LEU A CA 1
ATOM 975 C C . LEU A 1 120 ? 0.268 9.461 -5.167 1.00 86.19 120 LEU A C 1
ATOM 977 O O . LEU A 1 120 ? -0.651 9.529 -5.977 1.00 86.19 120 LEU A O 1
ATOM 981 N N . GLY A 1 121 ? 0.839 10.544 -4.627 1.00 86.00 121 GLY A N 1
ATOM 982 C CA . GLY A 1 121 ? 0.380 11.914 -4.889 1.00 86.00 121 GLY A CA 1
ATOM 983 C C . GLY A 1 121 ? -1.111 12.100 -4.594 1.00 86.00 121 GLY A C 1
ATOM 984 O O . GLY A 1 121 ? -1.864 12.381 -5.517 1.00 86.00 121 GLY A O 1
ATOM 985 N N . LEU A 1 122 ? -1.532 11.838 -3.351 1.00 87.12 122 LEU A N 1
ATOM 986 C CA . LEU A 1 122 ? -2.945 11.769 -2.956 1.00 87.12 122 LEU A CA 1
ATOM 987 C C . LEU A 1 122 ? -3.661 13.123 -2.931 1.00 87.12 122 LEU A C 1
ATOM 989 O O . LEU A 1 122 ? -3.147 14.084 -2.364 1.00 87.12 122 LEU A O 1
ATOM 993 N N . GLU A 1 123 ? -4.884 13.178 -3.434 1.00 84.12 123 GLU A N 1
ATOM 994 C CA . GLU A 1 123 ? -5.750 14.361 -3.423 1.00 84.12 123 GLU A CA 1
ATOM 995 C C . GLU A 1 123 ? -7.013 14.123 -2.570 1.00 84.12 123 GLU A C 1
ATOM 997 O O . GLU A 1 123 ? -7.317 13.001 -2.165 1.00 84.12 123 GLU A O 1
ATOM 1002 N N . GLU A 1 124 ? -7.729 15.194 -2.211 1.00 77.88 124 GLU A N 1
ATOM 1003 C CA . GLU A 1 124 ? -8.900 15.101 -1.319 1.00 77.88 124 GLU A CA 1
ATOM 1004 C C . GLU A 1 124 ? -10.136 14.492 -1.997 1.00 77.88 124 GLU A C 1
ATOM 1006 O O . GLU A 1 124 ? -10.970 13.907 -1.311 1.00 77.88 124 GLU A O 1
ATOM 1011 N N . ASP A 1 125 ? -10.237 14.560 -3.329 1.00 83.69 125 ASP A N 1
ATOM 1012 C CA . ASP A 1 125 ? -11.343 13.993 -4.117 1.00 83.69 125 ASP A CA 1
ATOM 1013 C C . ASP A 1 125 ? -11.198 12.482 -4.398 1.00 83.69 125 ASP A C 1
ATOM 1015 O O . ASP A 1 125 ? -11.930 11.930 -5.221 1.00 83.69 125 ASP A O 1
ATOM 1019 N N . GLU A 1 126 ? -10.255 11.815 -3.728 1.00 82.81 126 GLU A N 1
ATOM 1020 C CA . GLU A 1 126 ? -9.921 10.399 -3.933 1.00 82.81 126 GLU A CA 1
ATOM 1021 C C . GLU A 1 126 ? -10.529 9.433 -2.913 1.00 82.81 126 GLU A C 1
ATOM 1023 O O . GLU A 1 126 ? -10.244 8.234 -2.980 1.00 82.81 126 GLU A O 1
ATOM 1028 N N . PHE A 1 127 ? -11.340 9.965 -1.995 1.00 77.06 127 PHE A N 1
ATOM 1029 C CA . PHE A 1 127 ? -12.069 9.252 -0.942 1.00 77.06 127 PHE A CA 1
ATOM 1030 C C . PHE A 1 127 ? -13.580 9.286 -1.189 1.00 77.06 127 PHE A C 1
ATOM 1032 O O . PHE A 1 127 ? -14.080 10.324 -1.683 1.00 77.06 127 PHE A O 1
#

Radius of gyration: 15.09 Å; chains: 1; bounding box: 3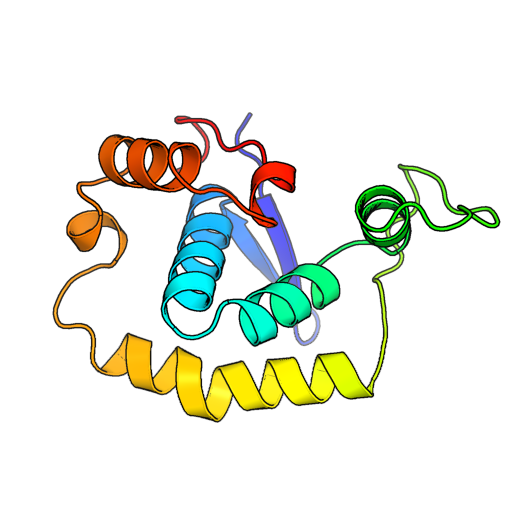1×32×41 Å

pLDDT: mean 89.72, std 6.27, range [56.0, 97.94]

Sequence (127 aa):
MARAIIFDLNDKDLTIDFGTYALIIYYAKQVNESKAMKLFDATSTEYRFRIRYNLPKVGFTEDNYDAHFIRSEIMESITFIDNELIPNLNSETEDLLKKYGGNSGFLAQYYNSPGFLIALGLEEDEF

Foldseek 3Di:
DWDWQWDDDPNDTDIDFLLVVLLLLVLLCVQPVVLSVLLVLQSDAPQVNCVLVVHDCVPPDPPHRHGDDDPVSVVSNVVCCVPTSVVVVVVDPDDSCVVQPHLVSVVVVCVVCVDVVVVSVDDSVRD